Protein AF-A0A202DSS3-F1 (afdb_monomer)

Foldseek 3Di:
DFAPDWDADPVRQWIFGCHPQRKTFIDGPVDTLDILPQGNAQWGDWDQDPQRKTFIAHPVRDTSDIQPCGNVQWDDFDCDPQRKTFTAHPVRDTRGISPRGNPD

Solvent-accessible surface area (backbone atoms only — not comparable to full-atom values): 5775 Å² total; per-residue (Å²): 86,39,61,71,41,69,50,64,42,96,85,60,49,35,37,41,32,31,37,80,52,25,24,42,37,32,31,37,79,81,45,80,75,46,65,73,80,34,63,80,40,70,48,44,37,42,47,74,45,97,53,20,25,45,35,33,22,28,79,87,67,50,77,78,47,67,66,80,30,62,79,57,47,48,71,48,77,42,79,45,95,47,44,26,46,35,34,23,21,81,87,68,48,78,75,43,64,70,83,35,66,76,49,106

Mean predicted aligned error: 3.13 Å

Radius of gyration: 13.18 Å; Cα contacts (8 Å, |Δi|>4): 255; chains: 1; bounding box: 33×20×34 Å

Structure (mmCIF, N/CA/C/O backbone):
data_AF-A0A202DSS3-F1
#
_entry.id   AF-A0A202DSS3-F1
#
loop_
_atom_site.group_PDB
_atom_site.id
_atom_site.type_symbol
_atom_site.label_atom_id
_atom_site.label_alt_id
_atom_site.label_comp_id
_atom_site.label_asym_id
_atom_site.label_entity_id
_atom_site.label_seq_id
_atom_site.pdbx_PDB_ins_code
_atom_site.Cartn_x
_atom_site.Cartn_y
_atom_site.Cartn_z
_atom_site.occupancy
_atom_site.B_iso_or_equiv
_atom_site.auth_seq_id
_atom_site.auth_comp_id
_atom_site.auth_asym_id
_atom_site.auth_atom_id
_atom_site.pdbx_PDB_model_num
ATOM 1 N N . MET A 1 1 ? -7.349 7.185 -0.366 1.00 94.06 1 MET A N 1
ATOM 2 C CA . MET A 1 1 ? -7.606 6.705 -1.743 1.00 94.06 1 MET A CA 1
ATOM 3 C C . MET A 1 1 ? -8.937 5.970 -1.749 1.00 94.06 1 MET A C 1
ATOM 5 O O . MET A 1 1 ? -9.175 5.190 -0.838 1.00 94.06 1 MET A O 1
ATOM 9 N N . TYR A 1 2 ? -9.792 6.232 -2.730 1.00 97.69 2 TYR A N 1
ATOM 10 C CA . TYR A 1 2 ? -11.106 5.609 -2.920 1.00 97.69 2 TYR A CA 1
ATOM 11 C C . TYR A 1 2 ? -11.096 4.661 -4.131 1.00 97.69 2 TYR A C 1
ATOM 13 O O . TYR A 1 2 ? -10.220 4.796 -4.988 1.00 97.69 2 TYR A O 1
ATOM 21 N N . PRO A 1 3 ? -12.058 3.726 -4.243 1.00 97.81 3 PRO A N 1
ATOM 22 C CA . PRO A 1 3 ? -12.190 2.861 -5.408 1.00 97.81 3 PRO A CA 1
ATOM 23 C C . PRO A 1 3 ? -12.169 3.623 -6.739 1.00 97.81 3 PRO A C 1
ATOM 25 O O . PRO A 1 3 ? -12.878 4.610 -6.928 1.00 97.81 3 PRO A O 1
ATOM 28 N N . GLY A 1 4 ? -11.354 3.140 -7.674 1.00 97.50 4 GLY A N 1
ATOM 29 C CA . GLY A 1 4 ? -11.067 3.747 -8.972 1.00 97.50 4 GLY A CA 1
ATOM 30 C C . GLY A 1 4 ? -9.905 4.744 -8.979 1.00 97.50 4 GLY A C 1
ATOM 31 O O . GLY A 1 4 ? -9.513 5.170 -10.059 1.00 97.50 4 GLY A O 1
ATOM 32 N N . GLN A 1 5 ? -9.353 5.122 -7.823 1.00 97.88 5 GLN A N 1
ATOM 33 C CA . GLN A 1 5 ? -8.188 6.006 -7.756 1.00 97.88 5 GLN A CA 1
ATOM 34 C C . GLN A 1 5 ? -6.882 5.209 -7.792 1.00 97.88 5 GLN A C 1
ATOM 36 O O . GLN A 1 5 ? -6.779 4.141 -7.182 1.00 97.88 5 GLN A O 1
ATOM 41 N 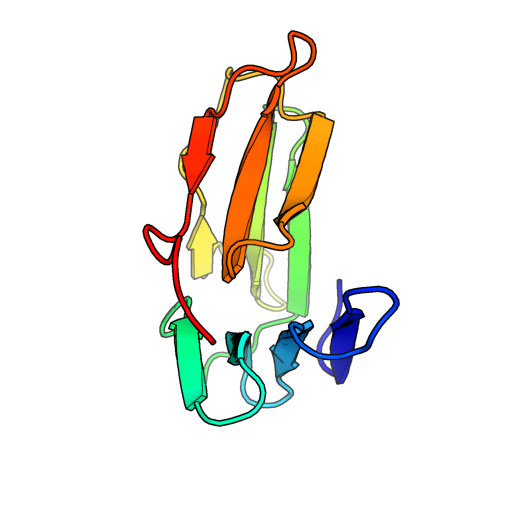N . SER A 1 6 ? -5.878 5.778 -8.455 1.00 96.31 6 SER A N 1
ATOM 42 C CA . SER A 1 6 ? -4.519 5.253 -8.524 1.00 96.31 6 SER A CA 1
ATOM 43 C C . SER A 1 6 ? -3.485 6.272 -8.047 1.00 96.31 6 SER A C 1
ATOM 45 O O . SER A 1 6 ? -3.740 7.477 -7.987 1.00 96.31 6 SER A O 1
ATOM 47 N N . ILE A 1 7 ? -2.317 5.760 -7.673 1.00 94.25 7 ILE A N 1
ATOM 48 C CA . ILE A 1 7 ? -1.061 6.503 -7.606 1.00 94.25 7 ILE A CA 1
ATOM 49 C C . ILE A 1 7 ? -0.148 5.861 -8.642 1.00 94.25 7 ILE A C 1
ATOM 51 O O . ILE A 1 7 ? 0.050 4.648 -8.615 1.00 94.25 7 ILE A O 1
ATOM 55 N N . ASP A 1 8 ? 0.413 6.674 -9.522 1.00 94.75 8 ASP A N 1
ATOM 56 C CA . ASP A 1 8 ? 1.241 6.236 -10.637 1.00 94.75 8 ASP A CA 1
ATOM 57 C C . ASP A 1 8 ? 2.651 6.813 -10.487 1.00 94.75 8 ASP A C 1
ATOM 59 O O . ASP A 1 8 ? 2.835 7.923 -9.972 1.00 94.75 8 ASP A O 1
ATOM 63 N N . THR A 1 9 ? 3.664 6.093 -10.964 1.00 93.12 9 THR A N 1
ATOM 64 C CA . THR A 1 9 ? 4.973 6.705 -11.205 1.00 93.12 9 THR A CA 1
ATOM 65 C C . THR A 1 9 ? 4.873 7.736 -12.331 1.00 93.12 9 THR A C 1
ATOM 67 O O . THR A 1 9 ? 3.976 7.681 -13.171 1.00 93.12 9 THR A O 1
ATOM 70 N N . ALA A 1 10 ? 5.800 8.697 -12.373 1.00 90.56 10 ALA A N 1
ATOM 71 C CA . ALA A 1 10 ? 5.774 9.765 -13.380 1.00 90.56 10 ALA A CA 1
ATOM 72 C C . ALA A 1 10 ? 5.829 9.235 -14.829 1.00 90.56 10 ALA A C 1
ATOM 74 O O . ALA A 1 10 ? 5.211 9.807 -15.723 1.00 90.56 10 ALA A O 1
ATOM 75 N N . ASP A 1 11 ? 6.529 8.119 -15.043 1.00 90.44 11 ASP A N 1
ATOM 76 C CA . ASP A 1 11 ? 6.613 7.390 -16.314 1.00 90.44 11 ASP A CA 1
ATOM 77 C C . ASP A 1 11 ? 5.424 6.437 -16.555 1.00 90.44 11 ASP A C 1
ATOM 79 O O . ASP A 1 11 ? 5.372 5.777 -17.590 1.00 90.44 11 ASP A O 1
ATOM 83 N N . ARG A 1 12 ? 4.471 6.357 -15.612 1.00 88.50 12 ARG A N 1
ATOM 84 C CA . ARG A 1 12 ? 3.298 5.460 -15.598 1.00 88.50 12 ARG A CA 1
ATOM 85 C C . ARG A 1 12 ? 3.625 3.974 -15.726 1.00 88.50 12 ARG A C 1
ATOM 87 O O . ARG A 1 12 ? 2.761 3.172 -16.077 1.00 88.50 12 ARG A O 1
ATOM 94 N N . ARG A 1 13 ? 4.867 3.593 -15.434 1.00 93.38 13 ARG A N 1
ATOM 95 C CA . ARG A 1 13 ? 5.312 2.202 -15.501 1.00 93.38 13 ARG A CA 1
ATOM 96 C C . ARG A 1 13 ? 4.717 1.371 -14.370 1.00 93.38 13 ARG A C 1
ATOM 98 O O . ARG A 1 13 ? 4.260 0.256 -14.599 1.00 93.38 13 ARG A O 1
ATOM 105 N N . PHE A 1 14 ? 4.693 1.923 -13.163 1.00 96.50 14 PHE A N 1
ATOM 106 C CA . PHE A 1 14 ? 4.110 1.273 -12.001 1.00 96.50 14 PHE A CA 1
ATOM 107 C C . PHE A 1 14 ? 2.931 2.076 -11.488 1.00 96.50 14 PHE A C 1
ATOM 109 O O . PHE A 1 14 ? 2.962 3.309 -11.479 1.00 96.50 14 PHE A O 1
ATOM 116 N N . HIS A 1 15 ? 1.915 1.377 -11.000 1.00 95.81 15 HIS A N 1
ATOM 117 C CA . HIS A 1 15 ? 0.790 2.037 -10.361 1.00 95.81 15 HIS A CA 1
ATOM 118 C C . HIS A 1 15 ? 0.170 1.178 -9.265 1.00 95.81 15 HIS A C 1
ATOM 120 O O . HIS A 1 15 ? 0.077 -0.045 -9.364 1.00 95.81 15 HIS A O 1
ATOM 126 N N . LEU A 1 16 ? -0.253 1.844 -8.198 1.00 97.75 16 LEU A N 1
ATOM 127 C CA . LEU A 1 16 ? -1.048 1.284 -7.117 1.00 97.75 16 LEU A CA 1
ATOM 128 C C . LEU A 1 16 ? -2.481 1.771 -7.296 1.00 97.75 16 LEU A C 1
ATOM 130 O O . LEU A 1 16 ? -2.716 2.976 -7.259 1.00 97.75 16 LEU A O 1
ATOM 134 N N . ILE A 1 17 ? -3.435 0.861 -7.461 1.00 97.94 17 ILE A N 1
ATOM 135 C CA . ILE A 1 17 ? -4.846 1.191 -7.675 1.00 97.94 17 ILE A CA 1
ATOM 136 C C . ILE A 1 17 ? -5.724 0.490 -6.648 1.00 97.94 17 ILE A C 1
ATOM 138 O O . ILE A 1 17 ? -5.607 -0.717 -6.432 1.00 97.94 17 ILE A O 1
ATOM 142 N N . LEU A 1 18 ? -6.646 1.243 -6.045 1.00 98.44 18 LEU A N 1
ATOM 143 C CA . LEU A 1 18 ? -7.779 0.649 -5.348 1.00 98.44 18 LEU A CA 1
ATOM 144 C C . LEU A 1 18 ? -8.859 0.353 -6.387 1.00 98.44 18 LEU A C 1
ATOM 146 O O . LEU A 1 18 ? -9.561 1.251 -6.843 1.00 98.44 18 LEU A O 1
ATOM 150 N N . GLN A 1 19 ? -8.956 -0.896 -6.817 1.00 98.31 19 GLN A N 1
ATOM 151 C CA . GLN A 1 19 ? -9.877 -1.343 -7.852 1.00 98.31 19 GLN A CA 1
ATOM 152 C C . GLN A 1 19 ? -11.336 -1.291 -7.367 1.00 98.31 19 GLN A C 1
ATOM 154 O O . GLN A 1 19 ? -11.637 -1.297 -6.171 1.00 98.31 19 GLN A O 1
ATOM 159 N N . ARG A 1 20 ? -12.278 -1.215 -8.316 1.00 97.38 20 ARG A N 1
ATOM 160 C CA . ARG A 1 20 ? -13.723 -1.136 -8.015 1.00 97.38 20 ARG A CA 1
ATOM 161 C C . ARG A 1 20 ? -14.305 -2.430 -7.446 1.00 97.38 20 ARG A C 1
ATOM 163 O O . ARG A 1 20 ? -15.385 -2.391 -6.868 1.00 97.38 20 ARG A O 1
ATOM 170 N N . ASP A 1 21 ? -13.598 -3.541 -7.600 1.00 97.25 21 ASP A N 1
ATOM 171 C CA . ASP A 1 21 ? -13.927 -4.826 -6.981 1.00 97.25 21 ASP A CA 1
ATOM 172 C C . ASP A 1 21 ? -13.495 -4.907 -5.504 1.00 97.25 21 ASP A C 1
ATOM 174 O O . ASP A 1 21 ? -13.689 -5.938 -4.865 1.00 97.25 21 ASP A O 1
ATOM 178 N N . GLY A 1 22 ? -12.906 -3.835 -4.967 1.00 97.62 22 GLY A N 1
ATOM 179 C CA . GLY A 1 22 ? -12.479 -3.729 -3.579 1.00 97.62 22 GLY A CA 1
ATOM 180 C C . GLY A 1 22 ? -11.038 -4.156 -3.316 1.00 97.62 22 GLY A C 1
ATOM 181 O O . GLY A 1 22 ? -10.598 -4.111 -2.162 1.00 97.62 22 GLY A O 1
ATOM 182 N N . ASN A 1 23 ? -10.284 -4.534 -4.346 1.00 98.50 23 ASN A N 1
ATOM 183 C CA . ASN A 1 23 ? -8.900 -4.951 -4.194 1.00 98.50 23 ASN A CA 1
ATOM 184 C C . ASN A 1 23 ? -7.924 -3.773 -4.321 1.00 98.50 23 ASN A C 1
ATOM 186 O O . ASN A 1 23 ? -8.034 -2.971 -5.246 1.00 98.50 23 ASN A O 1
ATOM 190 N N . LEU A 1 24 ? -6.944 -3.662 -3.423 1.00 98.31 24 LEU A N 1
ATOM 191 C CA . LEU A 1 24 ? -5.812 -2.756 -3.619 1.00 98.31 24 LEU A CA 1
ATOM 192 C C . LEU A 1 24 ? -4.690 -3.552 -4.283 1.00 98.31 24 LEU A C 1
ATOM 194 O O . LEU A 1 24 ? -4.222 -4.547 -3.726 1.00 98.31 24 LEU A O 1
ATOM 198 N N . VAL A 1 25 ? -4.271 -3.127 -5.473 1.00 98.38 25 VAL A N 1
ATOM 199 C CA . VAL A 1 25 ? -3.315 -3.881 -6.290 1.00 98.38 25 VAL A CA 1
ATOM 200 C C . VAL A 1 25 ? -2.209 -2.974 -6.796 1.00 98.38 25 VAL A C 1
ATOM 202 O O . VAL A 1 25 ? -2.459 -1.872 -7.285 1.00 98.38 25 VAL A O 1
ATOM 205 N N . PHE A 1 26 ? -0.981 -3.462 -6.669 1.00 98.19 26 PHE A N 1
ATOM 206 C CA . PHE A 1 26 ? 0.215 -2.846 -7.209 1.00 98.19 26 PHE A CA 1
ATOM 207 C C . PHE A 1 26 ? 0.629 -3.572 -8.489 1.00 98.19 26 PHE A C 1
ATOM 209 O O . PHE A 1 26 ? 0.836 -4.788 -8.473 1.00 98.19 26 PHE A O 1
ATOM 216 N N . TYR A 1 27 ? 0.745 -2.836 -9.589 1.00 97.69 27 TYR A N 1
ATOM 217 C CA . TYR A 1 27 ? 1.031 -3.363 -10.920 1.00 97.69 27 TYR A CA 1
ATOM 218 C C . TYR A 1 27 ? 2.377 -2.875 -11.457 1.00 97.69 27 TYR A C 1
ATOM 220 O O . TYR A 1 27 ? 2.754 -1.717 -11.259 1.00 97.69 27 TYR A O 1
ATOM 228 N N . SER A 1 28 ? 3.046 -3.756 -12.203 1.00 95.88 28 SER A N 1
ATOM 229 C CA . SER A 1 28 ? 3.986 -3.386 -13.264 1.00 95.88 28 SER A CA 1
ATOM 230 C C . SER A 1 28 ? 3.240 -3.257 -14.599 1.00 95.88 28 SER A C 1
ATOM 232 O O . SER 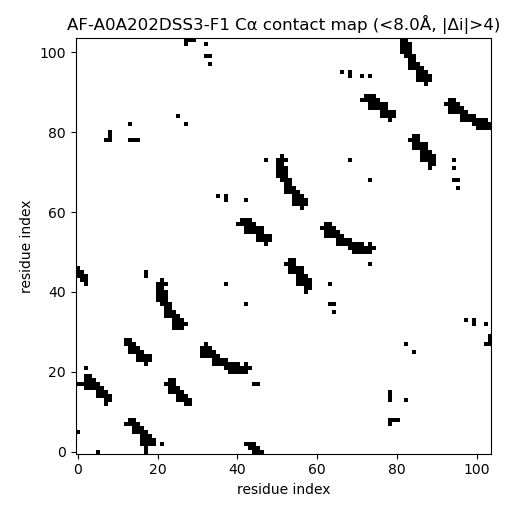A 1 28 ? 2.045 -3.565 -14.661 1.00 95.88 28 SER A O 1
ATOM 234 N N . PRO A 1 29 ? 3.907 -2.858 -15.696 1.00 93.31 29 PRO A N 1
ATOM 235 C CA . PRO A 1 29 ? 3.274 -2.775 -17.012 1.00 93.31 29 PRO A CA 1
ATOM 236 C C . PRO A 1 29 ? 2.685 -4.100 -17.496 1.00 93.31 29 PRO A C 1
ATOM 238 O O . PRO A 1 29 ? 1.803 -4.106 -18.349 1.00 93.31 29 PRO A O 1
ATOM 241 N N . THR A 1 30 ? 3.205 -5.224 -16.997 1.00 93.50 30 THR A N 1
ATOM 242 C CA . THR A 1 30 ? 2.896 -6.554 -17.532 1.00 93.50 30 THR A CA 1
ATOM 243 C C . THR A 1 30 ? 2.100 -7.431 -16.574 1.00 93.50 30 THR A C 1
ATOM 245 O O . THR A 1 30 ? 1.463 -8.382 -17.027 1.00 93.50 30 THR A O 1
ATOM 248 N N . ARG A 1 31 ? 2.119 -7.158 -15.262 1.00 95.12 31 ARG A N 1
ATOM 249 C CA . ARG A 1 31 ? 1.460 -8.019 -14.267 1.00 95.12 31 ARG A CA 1
ATOM 250 C C . ARG A 1 31 ? 1.175 -7.326 -12.940 1.00 95.12 31 ARG A C 1
ATOM 252 O O . ARG A 1 31 ? 1.782 -6.313 -12.600 1.00 95.12 31 ARG A O 1
ATOM 259 N N . ALA A 1 32 ? 0.305 -7.944 -12.143 1.00 97.25 32 ALA A N 1
ATOM 260 C CA . ALA A 1 32 ? 0.192 -7.635 -10.722 1.00 97.25 32 ALA A CA 1
ATOM 261 C C . ALA A 1 32 ? 1.467 -8.084 -9.991 1.00 97.25 32 ALA A C 1
ATOM 263 O O . ALA A 1 32 ? 1.917 -9.219 -10.156 1.00 97.25 32 ALA A O 1
ATOM 264 N N . LEU A 1 33 ? 2.044 -7.191 -9.192 1.00 97.69 33 LEU A N 1
ATOM 265 C CA . LEU A 1 33 ? 3.204 -7.462 -8.344 1.00 97.69 33 LEU A CA 1
ATOM 266 C C . LEU A 1 33 ? 2.789 -7.829 -6.921 1.00 97.69 33 LEU A C 1
ATOM 268 O O . LEU A 1 33 ? 3.399 -8.699 -6.307 1.00 97.69 33 LEU A O 1
ATOM 272 N N . TRP A 1 34 ? 1.753 -7.172 -6.401 1.00 98.00 34 TRP A N 1
ATOM 273 C CA . TRP A 1 34 ? 1.252 -7.392 -5.048 1.00 98.00 34 TRP A CA 1
ATOM 274 C C . TRP A 1 34 ? -0.222 -6.992 -4.933 1.00 98.00 34 TRP A C 1
ATOM 276 O O . TRP A 1 34 ? -0.696 -6.131 -5.675 1.00 98.00 34 TRP A O 1
ATOM 286 N N . SER A 1 35 ? -0.950 -7.592 -3.992 1.00 97.88 35 SER A N 1
ATOM 287 C CA . SER A 1 35 ? -2.354 -7.283 -3.722 1.00 97.88 35 SER A CA 1
ATOM 288 C C . SER A 1 35 ? -2.709 -7.512 -2.250 1.00 97.88 35 SER A C 1
ATOM 290 O O . SER A 1 35 ? -2.135 -8.388 -1.603 1.00 97.88 35 SER A O 1
ATOM 292 N N . THR A 1 36 ? -3.701 -6.771 -1.745 1.00 97.62 36 THR A N 1
ATOM 293 C CA . THR A 1 36 ? -4.302 -7.010 -0.420 1.00 97.62 36 THR A CA 1
ATOM 294 C C . THR A 1 36 ? -5.134 -8.291 -0.345 1.00 97.62 36 THR A C 1
ATOM 296 O O . THR A 1 36 ? -5.439 -8.735 0.759 1.00 97.62 36 THR A O 1
ATOM 299 N N . GLY A 1 37 ? -5.531 -8.876 -1.482 1.00 97.75 37 GLY A N 1
ATOM 300 C CA . GLY A 1 37 ? -6.404 -10.054 -1.527 1.00 97.75 37 GLY A CA 1
ATOM 301 C C . GLY A 1 37 ? -7.841 -9.767 -1.082 1.00 97.75 37 GLY A C 1
ATOM 302 O O . GLY A 1 37 ? -8.537 -10.661 -0.612 1.00 97.75 37 GLY A O 1
ATOM 303 N N . THR A 1 38 ? -8.291 -8.514 -1.194 1.00 97.94 38 THR A N 1
ATOM 304 C CA . THR A 1 38 ? -9.615 -8.064 -0.724 1.00 97.94 38 THR A CA 1
ATOM 305 C C . THR A 1 38 ? -10.645 -7.969 -1.851 1.00 97.94 38 THR A C 1
ATOM 307 O O . THR A 1 38 ? -11.650 -7.272 -1.720 1.00 97.94 38 THR A O 1
ATOM 310 N N . ASN A 1 39 ? -10.416 -8.652 -2.974 1.00 96.75 39 ASN A N 1
ATOM 311 C CA . ASN A 1 39 ? -11.358 -8.695 -4.090 1.00 96.75 39 ASN A CA 1
ATOM 312 C C . ASN A 1 39 ? -12.722 -9.256 -3.650 1.00 96.75 39 ASN A C 1
ATOM 314 O O . ASN A 1 39 ? -12.811 -10.226 -2.900 1.00 96.75 39 ASN A O 1
ATOM 318 N N . GLY A 1 40 ? -13.798 -8.627 -4.119 1.00 95.88 40 GLY A N 1
ATOM 319 C CA . GLY A 1 40 ? -15.174 -8.939 -3.730 1.00 95.88 40 GLY A CA 1
ATOM 320 C C . GLY A 1 40 ? -15.616 -8.314 -2.402 1.00 95.88 40 GLY A C 1
ATOM 321 O O . GLY A 1 40 ? -16.792 -8.418 -2.053 1.00 95.88 40 GLY A O 1
ATOM 322 N N . GLN A 1 41 ? -14.723 -7.643 -1.667 1.00 96.31 41 GLN A N 1
ATOM 323 C CA . GLN A 1 41 ? -15.100 -6.886 -0.473 1.00 96.31 41 GLN A CA 1
ATOM 324 C C . GLN A 1 41 ? -15.675 -5.518 -0.847 1.00 96.31 41 GLN A C 1
ATOM 326 O O . GLN A 1 41 ? -15.276 -4.888 -1.825 1.00 96.31 41 GLN A O 1
ATOM 331 N N . GLN A 1 42 ? -16.587 -5.006 -0.018 1.00 95.31 42 GLN A N 1
ATOM 332 C CA . GLN A 1 42 ? -17.152 -3.660 -0.176 1.00 95.31 42 GLN A CA 1
ATOM 333 C C . GLN A 1 42 ? -16.206 -2.576 0.360 1.00 95.31 42 GLN A C 1
ATOM 335 O O . GLN A 1 42 ? -16.571 -1.775 1.226 1.00 95.31 42 GLN A O 1
ATOM 340 N N . THR A 1 43 ? -14.976 -2.563 -0.140 1.00 97.19 43 THR A N 1
ATOM 341 C CA . THR A 1 43 ? -13.955 -1.599 0.258 1.00 97.19 43 THR A CA 1
ATOM 342 C C . THR A 1 43 ? -14.410 -0.172 -0.034 1.00 97.19 43 THR A C 1
ATOM 344 O O . THR A 1 43 ? -14.901 0.141 -1.121 1.00 97.19 43 THR A O 1
ATOM 347 N N . ALA A 1 44 ? -14.246 0.705 0.950 1.00 97.25 44 ALA A N 1
ATOM 348 C CA . ALA A 1 44 ? -14.629 2.104 0.883 1.00 97.25 44 ALA A CA 1
ATOM 349 C C . ALA A 1 44 ? -13.428 3.006 0.617 1.00 97.25 44 ALA A C 1
ATOM 351 O O . ALA A 1 44 ? -13.497 3.851 -0.271 1.00 97.25 44 ALA A O 1
ATOM 352 N N . PHE A 1 45 ? -12.336 2.843 1.368 1.00 97.94 45 PHE A N 1
ATOM 353 C CA . PHE A 1 45 ? -11.148 3.678 1.212 1.00 97.94 45 PHE A CA 1
ATOM 354 C C . PHE A 1 45 ? -9.906 3.073 1.873 1.00 97.94 45 PHE A C 1
ATOM 356 O O . PHE A 1 45 ? -9.987 2.309 2.832 1.00 97.94 45 PHE A O 1
ATOM 363 N N . LEU A 1 46 ? -8.746 3.479 1.363 1.00 96.94 46 LEU A N 1
ATOM 364 C CA . LEU A 1 46 ? -7.431 3.328 1.981 1.00 96.94 46 LEU A CA 1
ATOM 365 C C . LEU A 1 46 ? -7.051 4.647 2.667 1.00 96.94 46 LEU A C 1
ATOM 367 O O . LEU A 1 46 ? -7.108 5.708 2.025 1.00 96.94 46 LEU A O 1
ATOM 371 N N . ALA A 1 47 ? -6.633 4.584 3.928 1.00 94.44 47 ALA A N 1
ATOM 372 C CA . ALA A 1 47 ? -6.207 5.741 4.710 1.00 94.44 47 ALA A CA 1
ATOM 373 C C . ALA A 1 47 ? -4.988 5.430 5.585 1.00 94.44 47 ALA A C 1
ATOM 375 O O . ALA A 1 47 ? -4.781 4.295 6.006 1.00 94.44 47 ALA A O 1
ATOM 376 N N . ILE A 1 48 ? -4.204 6.469 5.875 1.00 90.50 48 ILE A N 1
ATOM 377 C CA . ILE A 1 48 ? -3.160 6.437 6.900 1.00 90.50 48 ILE A CA 1
ATOM 378 C C . ILE A 1 48 ? -3.817 6.854 8.217 1.00 90.50 48 ILE A C 1
ATOM 380 O O . ILE A 1 48 ? -4.420 7.925 8.296 1.00 90.50 48 ILE A O 1
ATOM 384 N N . GLN A 1 49 ? -3.733 6.001 9.230 1.00 90.94 49 GLN A N 1
ATOM 385 C CA . GLN A 1 49 ? -4.186 6.297 10.583 1.00 90.94 49 GLN A CA 1
ATOM 386 C C . GLN A 1 49 ? -3.179 7.211 11.314 1.00 90.94 49 GLN A C 1
ATOM 388 O O . GLN A 1 49 ? -1.990 7.207 10.982 1.00 90.94 49 GLN A O 1
ATOM 393 N N . PRO A 1 50 ? -3.611 7.969 12.344 1.00 88.38 50 PRO A N 1
ATOM 394 C CA . PRO A 1 50 ? -2.717 8.819 13.140 1.00 88.38 50 PRO A CA 1
ATOM 395 C C . PRO A 1 50 ? -1.568 8.072 13.830 1.00 88.38 50 PRO A C 1
ATOM 397 O O . PRO A 1 50 ? -0.545 8.671 14.144 1.00 88.38 50 PRO A O 1
ATOM 400 N N . ASP A 1 51 ? -1.727 6.769 14.061 1.00 88.44 51 ASP A N 1
ATOM 401 C CA . ASP A 1 51 ? -0.712 5.895 14.654 1.00 88.44 51 ASP A CA 1
ATOM 402 C C . ASP A 1 51 ? 0.359 5.430 13.643 1.00 88.44 51 ASP A C 1
ATOM 404 O O . ASP A 1 51 ? 1.287 4.706 14.005 1.00 88.44 51 ASP A O 1
ATOM 408 N N . GLY A 1 52 ? 0.247 5.842 12.376 1.00 87.88 52 GLY A N 1
ATOM 409 C CA . GLY A 1 52 ? 1.168 5.485 11.303 1.00 87.88 52 GLY A CA 1
ATOM 410 C C . GLY A 1 52 ? 0.852 4.160 10.606 1.00 87.88 52 GLY A C 1
ATOM 411 O O . GLY A 1 52 ? 1.692 3.641 9.870 1.00 87.88 52 GLY A O 1
ATOM 412 N N . ASN A 1 53 ? -0.330 3.585 10.805 1.00 92.81 53 ASN A N 1
ATOM 413 C CA . ASN A 1 53 ? -0.742 2.389 10.080 1.00 92.81 53 ASN A CA 1
ATOM 414 C C . ASN A 1 53 ? -1.443 2.749 8.759 1.00 92.81 53 ASN A C 1
ATOM 416 O O . ASN A 1 53 ? -2.283 3.649 8.718 1.00 92.81 5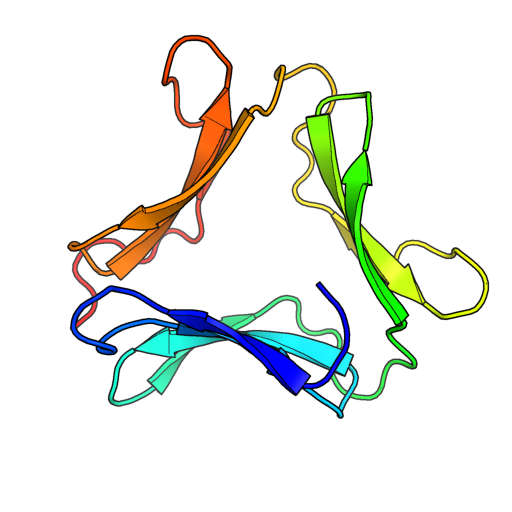3 ASN A O 1
ATOM 420 N N . LEU A 1 54 ? -1.129 2.050 7.667 1.00 93.62 54 LEU A N 1
ATOM 421 C CA . LEU A 1 54 ? -1.863 2.169 6.406 1.00 93.62 54 LEU A CA 1
ATOM 422 C C . LEU A 1 54 ? -2.953 1.097 6.377 1.00 93.62 54 LEU A C 1
ATOM 424 O O . LEU A 1 54 ? -2.653 -0.095 6.423 1.00 93.62 54 LEU A O 1
ATOM 428 N N . VAL A 1 55 ? -4.215 1.515 6.300 1.00 96.44 55 VAL A N 1
ATOM 429 C CA . VAL A 1 55 ? -5.361 0.635 6.547 1.00 96.44 55 VAL A CA 1
ATOM 430 C C . VAL A 1 55 ? -6.416 0.769 5.458 1.00 96.44 55 VAL A C 1
ATOM 432 O O . VAL A 1 55 ? -6.770 1.874 5.034 1.00 96.44 55 VAL A O 1
ATOM 435 N N . LEU A 1 56 ? -6.920 -0.379 5.012 1.00 98.06 56 LEU A N 1
ATOM 436 C CA . LEU A 1 56 ? -8.023 -0.506 4.072 1.00 98.06 56 LEU A CA 1
ATOM 437 C C . LEU A 1 56 ? -9.316 -0.786 4.840 1.00 98.06 56 LEU A C 1
ATOM 439 O O . LEU A 1 56 ? -9.379 -1.746 5.609 1.00 98.06 56 LEU A O 1
ATOM 443 N N . TYR A 1 57 ? -10.345 0.024 4.608 1.00 98.56 57 TYR A N 1
ATOM 444 C CA . TYR A 1 57 ? -11.629 -0.075 5.301 1.00 98.56 57 TYR A CA 1
ATOM 445 C C . TYR A 1 57 ? -12.771 -0.401 4.354 1.00 98.56 57 TYR A C 1
ATOM 447 O O . TYR A 1 57 ? -12.782 0.054 3.208 1.00 98.56 57 TYR A O 1
ATOM 455 N N . ASP A 1 58 ? -13.775 -1.115 4.857 1.00 97.38 58 ASP A N 1
ATOM 456 C CA . ASP A 1 58 ? -15.093 -1.175 4.228 1.00 97.38 58 ASP A CA 1
ATOM 457 C C . ASP A 1 58 ? -15.998 -0.003 4.645 1.00 97.38 58 ASP A C 1
ATOM 459 O O . ASP A 1 58 ? -15.634 0.856 5.453 1.00 97.38 58 ASP A O 1
ATOM 463 N N . ARG A 1 59 ? -17.207 0.045 4.073 1.00 93.88 59 ARG A N 1
ATOM 464 C CA . ARG A 1 59 ? -18.182 1.126 4.313 1.00 93.88 59 ARG A CA 1
ATOM 465 C C . ARG A 1 59 ? -18.690 1.208 5.753 1.00 93.88 59 ARG A C 1
ATOM 467 O O . ARG A 1 59 ? -19.215 2.248 6.133 1.00 93.88 59 ARG A O 1
ATOM 474 N N . SER A 1 60 ? -18.552 0.137 6.532 1.00 96.25 60 SER A N 1
ATOM 475 C CA . SER A 1 60 ? -18.920 0.110 7.952 1.00 96.25 60 SER A CA 1
ATOM 476 C C . SER A 1 60 ? -17.790 0.593 8.867 1.00 96.25 60 SER A C 1
ATOM 478 O O . SER A 1 60 ? -17.986 0.707 10.073 1.00 96.25 60 SER A O 1
ATOM 480 N N . GLY A 1 61 ? -16.609 0.878 8.307 1.00 95.69 61 GLY A N 1
ATOM 481 C CA . GLY A 1 61 ? -15.408 1.212 9.068 1.00 95.69 61 GLY A CA 1
ATOM 482 C C . GLY A 1 61 ? -14.657 -0.013 9.594 1.00 95.69 61 GLY A C 1
ATOM 483 O O . GLY A 1 61 ? -13.732 0.140 10.390 1.00 95.69 61 GLY A O 1
ATOM 484 N N . ARG A 1 62 ? -15.003 -1.229 9.153 1.00 97.31 62 ARG A N 1
ATOM 485 C CA . ARG A 1 62 ? -14.243 -2.437 9.492 1.00 97.31 62 ARG A CA 1
ATOM 486 C C . ARG A 1 62 ? -12.954 -2.491 8.677 1.00 97.31 62 ARG A C 1
ATOM 488 O O . ARG A 1 62 ? -12.944 -2.219 7.477 1.00 97.31 62 ARG A O 1
ATOM 495 N N . VAL A 1 63 ? -11.875 -2.888 9.345 1.00 97.69 63 VAL A N 1
ATOM 496 C CA . VAL A 1 63 ? -10.563 -3.111 8.734 1.00 97.69 63 VAL A CA 1
ATOM 497 C C . VAL A 1 63 ? -10.595 -4.373 7.875 1.00 97.69 63 VAL A C 1
ATOM 499 O O . VAL A 1 63 ? -10.907 -5.455 8.367 1.00 97.69 63 VAL A O 1
ATOM 502 N N . LEU A 1 64 ? -10.253 -4.229 6.597 1.00 98.06 64 LEU A N 1
ATOM 503 C CA . LEU A 1 64 ? -10.096 -5.332 5.647 1.00 98.06 64 LEU A CA 1
ATOM 504 C C . LEU A 1 64 ? -8.632 -5.760 5.501 1.00 98.06 64 LEU A C 1
ATOM 506 O O . LEU A 1 64 ? -8.352 -6.935 5.291 1.00 98.06 64 LEU A O 1
ATOM 510 N N . TRP A 1 65 ? -7.706 -4.806 5.600 1.00 98.00 65 TRP A N 1
ATOM 511 C CA . TRP A 1 65 ? -6.264 -5.036 5.522 1.00 98.00 65 TRP A CA 1
ATOM 512 C C . TRP A 1 65 ? -5.509 -3.914 6.242 1.00 98.00 65 TRP A C 1
ATOM 514 O O . TRP A 1 65 ? -5.981 -2.775 6.265 1.00 98.00 65 TRP A O 1
ATOM 524 N N . ALA A 1 66 ? -4.332 -4.213 6.792 1.00 96.06 66 ALA A N 1
ATOM 525 C CA . ALA A 1 66 ? -3.437 -3.228 7.390 1.00 96.06 66 ALA A CA 1
ATOM 526 C C . ALA A 1 66 ? -1.963 -3.562 7.111 1.00 96.06 66 ALA A C 1
ATOM 528 O O . ALA A 1 66 ? -1.598 -4.736 7.036 1.00 96.06 66 ALA A O 1
ATOM 529 N N . SER A 1 67 ? -1.114 -2.535 7.015 1.00 92.75 67 SER A N 1
ATOM 530 C CA . SER A 1 67 ? 0.338 -2.690 6.832 1.00 92.75 67 SER A CA 1
ATOM 531 C C . SER A 1 67 ? 1.079 -3.138 8.092 1.00 92.75 67 SER A C 1
ATOM 533 O O . SER A 1 67 ? 2.251 -3.497 8.006 1.00 92.75 67 SER A O 1
ATOM 535 N N . SER A 1 68 ? 0.418 -3.109 9.254 1.00 92.44 68 SER A N 1
ATOM 536 C CA . SER A 1 68 ? 1.003 -3.413 10.569 1.00 92.44 68 SER A CA 1
ATOM 537 C C . SER A 1 68 ? 2.189 -2.508 10.918 1.00 92.44 68 SER A C 1
ATOM 539 O O . SER A 1 68 ? 3.175 -2.948 11.502 1.00 92.44 68 SER A O 1
ATOM 541 N N . THR A 1 69 ? 2.087 -1.222 10.568 1.00 90.06 69 THR A N 1
ATOM 542 C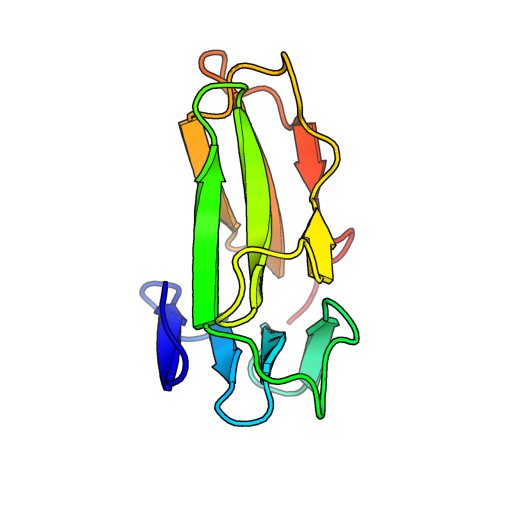 CA . THR A 1 69 ? 3.132 -0.207 10.802 1.00 90.06 69 THR A CA 1
ATOM 543 C C . THR A 1 69 ? 2.781 0.757 11.941 1.00 90.06 69 THR A C 1
ATOM 545 O O . THR A 1 69 ? 3.293 1.876 11.988 1.00 90.06 69 THR A O 1
ATOM 548 N N . THR A 1 70 ? 1.903 0.358 12.863 1.00 87.19 70 THR A N 1
ATOM 549 C CA . THR A 1 70 ? 1.558 1.149 14.056 1.00 87.19 70 THR A CA 1
ATOM 550 C C . THR A 1 70 ? 2.814 1.541 14.842 1.00 87.19 70 THR A C 1
ATOM 552 O O . THR A 1 70 ? 3.758 0.761 14.963 1.00 87.19 70 THR A O 1
ATOM 555 N N . SER A 1 71 ? 2.836 2.770 15.361 1.00 84.12 71 SER A N 1
ATOM 556 C CA . SER A 1 71 ? 3.953 3.378 16.105 1.00 84.12 71 SER A CA 1
ATOM 557 C C . SER A 1 71 ? 5.232 3.606 15.296 1.00 84.12 71 SER A C 1
ATOM 559 O O . SER A 1 71 ? 6.235 4.053 15.848 1.00 84.12 71 SER A O 1
ATOM 561 N N . SER A 1 72 ? 5.214 3.358 13.984 1.00 77.38 72 SER A N 1
ATOM 562 C CA . SER A 1 72 ? 6.382 3.592 13.132 1.00 77.38 72 SER A CA 1
ATOM 563 C C . SER A 1 72 ? 6.587 5.062 12.759 1.00 77.38 72 SER A C 1
ATOM 565 O O . SER A 1 72 ? 7.671 5.428 12.312 1.00 77.38 72 SER A O 1
ATOM 567 N N . GLY A 1 73 ? 5.561 5.907 12.923 1.00 79.50 73 GLY A N 1
ATOM 568 C CA . GLY A 1 73 ? 5.587 7.297 12.466 1.00 79.50 73 GLY A CA 1
ATOM 569 C C . GLY A 1 73 ? 5.569 7.414 10.939 1.00 79.50 73 GLY A C 1
ATOM 570 O O . GLY A 1 73 ? 6.338 8.198 10.378 1.00 79.50 73 GLY A O 1
ATOM 571 N N . LEU A 1 74 ? 4.740 6.604 10.266 1.00 82.50 74 LEU A N 1
ATOM 572 C CA . LEU A 1 74 ? 4.572 6.614 8.811 1.00 82.50 74 LEU A CA 1
ATOM 573 C C . LEU A 1 74 ? 4.339 8.030 8.289 1.00 82.50 74 LEU A C 1
ATOM 575 O O . LEU A 1 74 ? 3.420 8.725 8.718 1.00 82.50 74 LEU A O 1
ATOM 579 N N . THR A 1 75 ? 5.145 8.426 7.308 1.00 79.50 75 THR A N 1
ATOM 580 C CA . THR A 1 75 ? 5.003 9.717 6.622 1.00 79.50 75 THR A CA 1
ATOM 581 C C . THR A 1 75 ? 4.615 9.587 5.168 1.00 79.50 75 THR A C 1
ATOM 583 O O . THR A 1 75 ? 3.963 10.480 4.632 1.00 79.50 75 THR A O 1
ATOM 586 N N . ARG A 1 76 ? 5.024 8.502 4.505 1.00 87.56 76 ARG A N 1
ATOM 587 C CA . ARG A 1 76 ? 4.782 8.339 3.074 1.00 87.56 76 ARG A CA 1
ATOM 588 C C . ARG A 1 76 ? 4.726 6.884 2.641 1.00 87.56 76 ARG A C 1
ATOM 590 O O . ARG A 1 76 ? 5.458 6.033 3.144 1.00 87.56 76 ARG A O 1
ATOM 597 N N . LEU A 1 77 ? 3.899 6.662 1.630 1.00 91.75 77 LEU A N 1
ATOM 598 C CA . LEU A 1 77 ? 3.873 5.479 0.785 1.00 91.75 77 LEU A CA 1
ATOM 599 C C . LEU A 1 77 ? 4.499 5.862 -0.561 1.00 91.75 77 LEU A C 1
ATOM 601 O O . LEU A 1 77 ? 4.089 6.854 -1.162 1.00 91.75 77 LEU A O 1
ATOM 605 N N . VAL A 1 78 ? 5.502 5.117 -1.014 1.00 93.56 78 VAL A N 1
ATOM 606 C CA . VAL A 1 78 ? 6.300 5.454 -2.200 1.00 93.56 78 VAL A CA 1
ATOM 607 C C . VAL A 1 78 ? 6.331 4.274 -3.155 1.00 93.56 78 VAL A C 1
ATOM 609 O O . VAL A 1 78 ? 6.734 3.182 -2.763 1.00 93.56 78 VAL A O 1
ATOM 612 N N . ILE A 1 79 ? 5.964 4.517 -4.414 1.00 95.50 79 ILE A N 1
ATOM 613 C CA . ILE A 1 79 ? 6.280 3.611 -5.520 1.00 95.50 79 ILE A CA 1
ATOM 614 C C . ILE A 1 79 ? 7.682 3.967 -6.010 1.00 95.50 79 ILE A C 1
ATOM 616 O O . ILE A 1 79 ? 7.925 5.077 -6.488 1.00 95.50 79 ILE A O 1
ATOM 620 N N . GLN A 1 80 ? 8.618 3.046 -5.837 1.00 94.19 80 GLN A N 1
ATOM 621 C CA . GLN A 1 80 ? 10.012 3.223 -6.201 1.00 94.19 80 G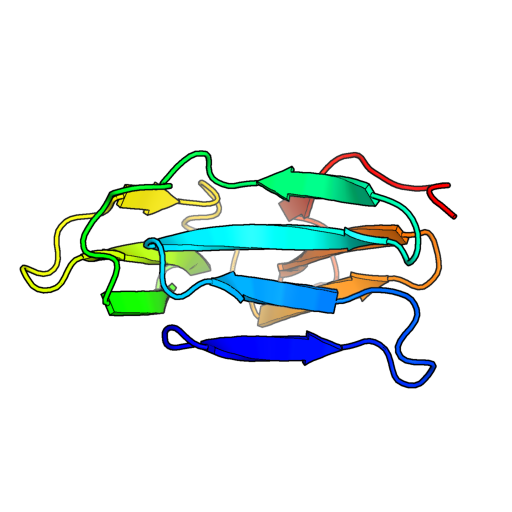LN A CA 1
ATOM 622 C C . GLN A 1 80 ? 10.266 2.818 -7.656 1.00 94.19 80 GLN A C 1
ATOM 624 O O . GLN A 1 80 ? 9.560 1.998 -8.241 1.00 94.19 80 GLN A O 1
ATOM 629 N N . GLN A 1 81 ? 11.317 3.388 -8.246 1.00 91.69 81 GLN A N 1
ATOM 630 C CA . GLN A 1 81 ? 11.713 3.100 -9.629 1.00 91.69 81 GLN A CA 1
ATOM 631 C C . GLN A 1 81 ? 12.268 1.682 -9.825 1.00 91.69 81 GLN A C 1
ATOM 633 O O . GLN A 1 81 ? 12.372 1.209 -10.954 1.00 91.69 81 GLN A O 1
ATOM 638 N N . ASP A 1 82 ? 12.610 0.983 -8.750 1.00 92.62 82 ASP A N 1
ATOM 639 C CA . ASP A 1 82 ? 13.006 -0.423 -8.790 1.00 92.62 82 ASP A CA 1
ATOM 640 C C . ASP A 1 82 ? 11.801 -1.383 -8.785 1.00 92.62 82 ASP A C 1
ATOM 642 O O . ASP A 1 82 ? 12.001 -2.592 -8.760 1.00 92.62 82 ASP A O 1
ATOM 646 N N . GLY A 1 83 ? 10.562 -0.878 -8.794 1.00 94.19 83 GLY A N 1
ATOM 647 C CA . GLY A 1 83 ? 9.361 -1.712 -8.758 1.00 94.19 83 GLY A CA 1
ATOM 648 C C . GLY A 1 83 ? 8.964 -2.176 -7.358 1.00 94.19 83 GLY A C 1
ATOM 649 O O . GLY A 1 83 ? 8.210 -3.141 -7.229 1.00 94.19 83 GLY A O 1
ATOM 650 N N . ASN A 1 84 ? 9.437 -1.508 -6.304 1.00 96.50 84 ASN A N 1
ATOM 651 C CA . ASN A 1 84 ? 8.976 -1.744 -4.939 1.00 96.50 84 ASN A CA 1
ATOM 652 C C . ASN A 1 84 ? 7.949 -0.695 -4.485 1.00 96.50 84 ASN A C 1
ATOM 654 O O . ASN A 1 84 ? 8.019 0.476 -4.861 1.00 96.50 84 ASN A O 1
ATOM 658 N N . LEU A 1 85 ? 7.004 -1.103 -3.641 1.00 95.56 85 LEU A N 1
ATOM 659 C CA . LEU A 1 85 ? 6.093 -0.201 -2.940 1.00 95.56 85 LEU A CA 1
ATOM 660 C C . LEU A 1 85 ? 6.471 -0.204 -1.461 1.00 95.56 85 LEU A C 1
ATOM 662 O O . LEU A 1 85 ? 6.393 -1.239 -0.800 1.00 95.56 85 LEU A O 1
ATOM 666 N N . VAL A 1 86 ? 6.882 0.952 -0.943 1.00 95.69 86 VAL A N 1
ATOM 667 C CA . VAL A 1 86 ? 7.521 1.057 0.373 1.00 95.69 86 VAL A CA 1
ATOM 668 C C . VAL A 1 86 ? 6.847 2.105 1.243 1.00 95.69 86 VAL A C 1
ATOM 670 O O . VAL A 1 86 ? 6.543 3.215 0.804 1.00 95.69 86 VAL A O 1
ATOM 673 N N . ILE A 1 87 ? 6.660 1.754 2.510 1.00 94.25 87 ILE A N 1
ATOM 674 C CA . ILE A 1 87 ? 6.236 2.655 3.573 1.00 94.25 87 ILE A CA 1
ATOM 675 C C . ILE A 1 87 ? 7.474 3.160 4.317 1.00 94.25 87 ILE A C 1
ATOM 677 O O . ILE A 1 87 ? 8.273 2.359 4.803 1.00 94.25 87 ILE A O 1
ATOM 681 N N . TYR A 1 88 ? 7.604 4.478 4.454 1.00 93.44 88 TYR A N 1
ATOM 682 C CA . TYR A 1 88 ? 8.690 5.124 5.194 1.00 93.44 88 TYR A CA 1
ATOM 683 C C . TYR A 1 88 ? 8.176 5.902 6.401 1.00 93.44 88 TYR A C 1
ATOM 685 O O . TYR A 1 88 ? 7.091 6.489 6.358 1.00 93.44 88 TYR A O 1
ATOM 693 N N . ASN A 1 89 ? 9.000 5.963 7.447 1.00 90.69 89 ASN A N 1
ATOM 694 C CA . ASN A 1 89 ? 8.798 6.875 8.570 1.00 90.69 89 ASN A CA 1
ATOM 695 C C . ASN A 1 89 ? 9.450 8.254 8.348 1.00 90.69 89 ASN A C 1
ATOM 697 O O . ASN A 1 89 ? 10.032 8.534 7.295 1.00 90.69 89 ASN A O 1
ATOM 701 N N . GLN A 1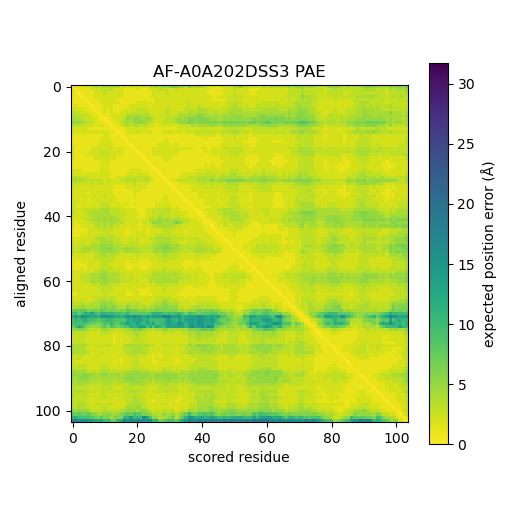 90 ? 9.358 9.130 9.353 1.00 88.25 90 GLN A N 1
ATOM 702 C CA . GLN A 1 90 ? 9.936 10.484 9.341 1.00 88.25 90 GLN A CA 1
ATOM 703 C C . GLN A 1 90 ? 11.454 10.502 9.104 1.00 88.25 90 GLN A C 1
ATOM 705 O O . GLN A 1 90 ? 11.963 11.416 8.462 1.00 88.25 90 GLN A O 1
ATOM 710 N N . GLN A 1 91 ? 12.172 9.476 9.559 1.00 91.31 91 GLN A N 1
ATOM 711 C CA . GLN A 1 91 ? 13.621 9.333 9.409 1.00 91.31 91 GLN A CA 1
ATOM 712 C C . GLN A 1 91 ? 14.039 8.688 8.076 1.00 91.31 91 GLN A C 1
ATOM 714 O O . GLN A 1 91 ? 15.210 8.362 7.902 1.00 91.31 91 GLN A O 1
ATOM 719 N N . ASN A 1 92 ? 13.117 8.501 7.123 1.00 91.88 92 ASN A N 1
ATOM 720 C CA . ASN A 1 92 ? 13.354 7.791 5.858 1.00 91.88 92 ASN A CA 1
ATOM 721 C C . ASN A 1 92 ? 13.740 6.308 6.023 1.00 91.88 92 ASN A C 1
ATOM 723 O O . ASN A 1 92 ? 14.311 5.719 5.105 1.00 91.88 92 ASN A O 1
ATOM 727 N N . ILE A 1 93 ? 13.397 5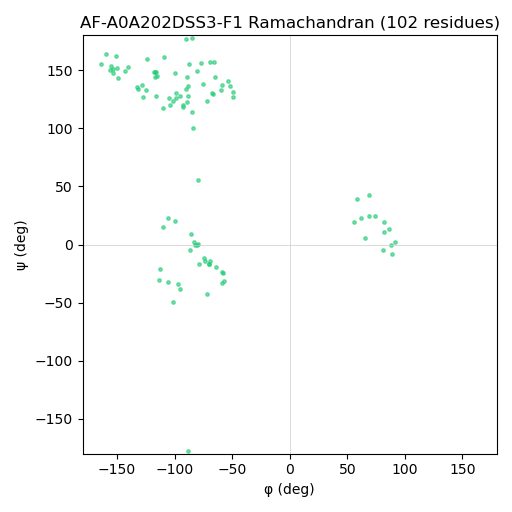.678 7.148 1.00 92.44 93 ILE A N 1
ATOM 728 C CA . ILE A 1 93 ? 13.642 4.251 7.382 1.00 92.44 93 ILE A CA 1
ATOM 729 C C . ILE A 1 93 ? 12.444 3.450 6.846 1.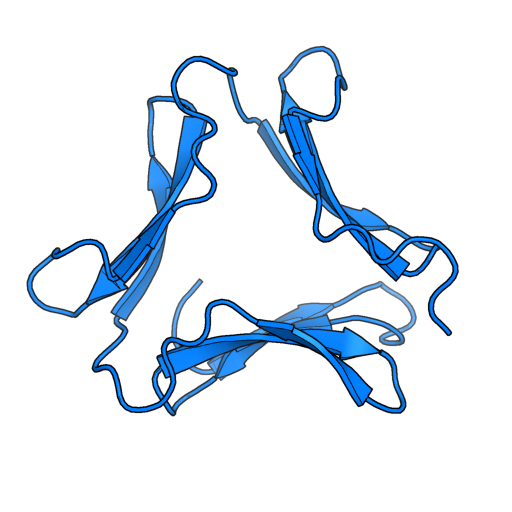00 92.44 93 ILE A C 1
ATOM 731 O O . ILE A 1 93 ? 11.305 3.766 7.216 1.00 92.44 93 ILE A O 1
ATOM 735 N N . PRO A 1 94 ? 12.657 2.427 5.993 1.00 93.38 94 PRO A N 1
ATOM 736 C CA . PRO A 1 94 ? 11.572 1.593 5.485 1.00 93.38 94 PRO A CA 1
ATOM 737 C C . PRO A 1 94 ? 10.952 0.772 6.623 1.00 93.38 94 PRO A C 1
ATOM 739 O O . PRO A 1 94 ? 11.664 0.124 7.384 1.00 93.38 94 PRO A O 1
ATOM 742 N N . GLN A 1 95 ? 9.627 0.809 6.738 1.00 94.44 95 GLN A N 1
ATOM 743 C CA . GLN A 1 95 ? 8.863 0.121 7.791 1.00 94.44 95 GLN A CA 1
ATOM 744 C C . GLN A 1 95 ? 8.137 -1.114 7.260 1.00 94.44 95 GLN A C 1
ATOM 746 O O . GLN A 1 95 ? 7.966 -2.100 7.967 1.00 94.44 95 GLN A O 1
ATOM 751 N N . TRP A 1 96 ? 7.721 -1.061 5.997 1.00 94.25 96 TRP A N 1
ATOM 752 C CA . TRP A 1 96 ? 7.067 -2.154 5.290 1.00 94.25 96 TRP A CA 1
ATOM 753 C C . TRP A 1 96 ? 7.329 -2.011 3.793 1.00 94.25 96 TRP A C 1
ATOM 755 O O . TRP A 1 96 ? 7.506 -0.893 3.300 1.00 94.25 96 TRP A O 1
ATOM 765 N N . ASN A 1 97 ? 7.355 -3.124 3.065 1.00 95.19 97 ASN A N 1
ATOM 766 C CA . ASN A 1 97 ? 7.431 -3.120 1.609 1.00 95.19 97 ASN A CA 1
ATOM 767 C C . ASN A 1 97 ? 6.754 -4.352 0.999 1.00 95.19 97 ASN A C 1
ATOM 769 O O . ASN A 1 97 ? 6.566 -5.360 1.680 1.00 95.19 97 ASN A O 1
ATOM 773 N N . THR A 1 98 ? 6.436 -4.280 -0.293 1.00 95.38 98 THR A N 1
ATOM 774 C CA . THR A 1 98 ? 5.835 -5.393 -1.043 1.00 95.38 98 THR A CA 1
ATOM 775 C C . THR A 1 98 ? 6.807 -6.527 -1.360 1.00 95.38 98 THR A C 1
ATOM 777 O O . THR A 1 98 ? 6.359 -7.600 -1.754 1.00 95.38 98 THR A O 1
ATOM 780 N N . GLY A 1 99 ? 8.118 -6.317 -1.205 1.00 95.25 99 GLY A N 1
ATOM 781 C CA . GLY A 1 99 ? 9.146 -7.309 -1.529 1.00 95.25 99 GLY A CA 1
ATOM 782 C C . GLY A 1 99 ? 9.366 -7.493 -3.032 1.00 95.25 99 GLY A C 1
ATOM 783 O O . GLY A 1 99 ? 9.800 -8.557 -3.460 1.00 95.25 99 GLY A O 1
ATOM 784 N N . THR A 1 100 ? 9.041 -6.482 -3.845 1.00 95.62 100 THR A N 1
ATOM 785 C CA . THR A 1 100 ? 8.989 -6.592 -5.317 1.00 95.62 100 THR A CA 1
ATOM 786 C C . THR A 1 100 ? 10.100 -5.821 -6.037 1.00 95.62 100 THR A C 1
ATOM 788 O O . THR A 1 100 ? 10.016 -5.618 -7.247 1.00 95.62 100 THR A O 1
ATOM 791 N N . SER A 1 101 ? 11.152 -5.403 -5.321 1.00 93.31 101 SER A N 1
ATOM 792 C CA . SER A 1 101 ? 12.337 -4.768 -5.916 1.00 93.31 101 SER A CA 1
ATOM 793 C C . SER A 1 101 ? 12.920 -5.605 -7.063 1.00 93.31 101 SER A C 1
ATOM 795 O O . SER A 1 101 ? 13.069 -6.821 -6.955 1.00 93.31 101 SER A O 1
ATOM 797 N N . GLY A 1 102 ? 13.278 -4.939 -8.158 1.00 89.94 102 GLY A N 1
ATOM 798 C CA . GLY A 1 102 ? 13.775 -5.546 -9.393 1.00 89.94 102 GLY A CA 1
ATOM 799 C C . GLY A 1 102 ? 12.683 -5.943 -10.391 1.00 89.94 102 GLY A C 1
ATOM 800 O O . GLY A 1 102 ? 13.008 -6.451 -11.465 1.00 89.94 102 GLY A O 1
ATOM 801 N N . ALA A 1 103 ? 11.403 -5.720 -10.075 1.00 84.81 103 ALA A N 1
ATOM 802 C CA . ALA A 1 103 ? 10.321 -5.932 -11.028 1.00 84.81 103 ALA A CA 1
ATOM 803 C C . ALA A 1 103 ? 10.423 -4.963 -12.222 1.00 84.81 103 ALA A C 1
ATOM 805 O O . ALA A 1 103 ? 10.802 -3.802 -12.064 1.00 84.81 103 ALA A O 1
ATOM 806 N N . GLN A 1 104 ? 10.064 -5.450 -13.415 1.00 73.25 104 GLN A N 1
ATOM 807 C CA . GLN A 1 104 ? 9.996 -4.668 -14.653 1.00 73.25 104 GLN A CA 1
ATOM 808 C C . GLN A 1 104 ? 8.589 -4.663 -15.251 1.00 73.25 104 GLN A C 1
ATOM 810 O O . GLN A 1 104 ? 7.824 -5.646 -15.065 1.00 73.25 104 GLN A O 1
#

Sequence (104 aa):
MYPGQSIDTADRRFHLILQRDGNLVFYSPTRALWSTGTNGQQTAFLAIQPDGNLVLYDRSGRVLWASSTTSSGLTRLVIQQDGNLVIYNQQNIPQWNTGTSGAQ

Nearest PDB structures (foldseek):
  4oit-assembly2_C  TM=6.086E-01  e=1.936E-08  Mycolicibacterium smegmatis MC2 155
  3m7j-assembly1_A  TM=5.240E-01  e=6.153E-08  Pseudomonas putida
  3m7h-assembly2_B  TM=5.242E-01  e=8.216E-08  Pseudomonas putida
  1dlp-assembly1_A  TM=8.157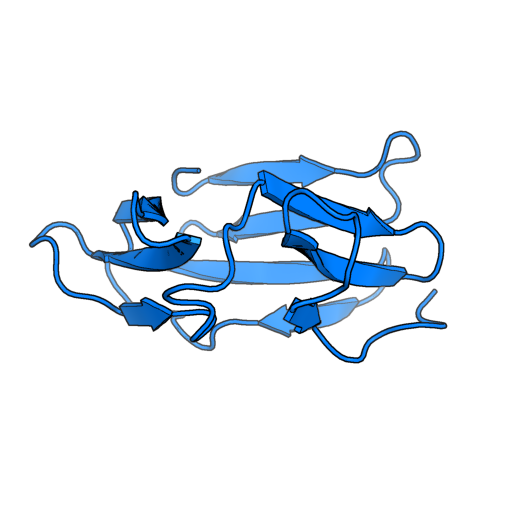E-01  e=1.679E-05  Hyacinthoides hispanica
  3m7j-assembly2_B  TM=4.539E-01  e=5.481E-08  Pseudomonas putida

pLDDT: mean 93.86, std 4.79, range [73.25, 98.56]

Secondary structure (DSSP, 8-state):
--TT-EEE-TTSSSEEEE-TTS-EEEE-SSSEEEE---TTS-EEEEEE-TTS-EEEEETTS-EEEE---TTS-EEEEEE-TTS-EEEEETTS-EEEE-S-TT--